Protein AF-A0A5N6N7G9-F1 (afdb_monomer_lite)

Secondary structure (DSSP, 8-state):
---HHHHHHHHHHHTS-TT-----TTTSS---S-SS-SSSSSS-SSPPPTTPPPSS------------HHHHHHHHHHHHHHHHTTPPP-S--SSS-SS--HHHHHHHTT-

Structure (mmCIF, N/CA/C/O backbone):
data_AF-A0A5N6N7G9-F1
#
_entry.id   AF-A0A5N6N7G9-F1
#
loop_
_atom_site.group_PDB
_atom_site.id
_atom_site.type_symbol
_atom_site.label_atom_id
_atom_site.label_alt_id
_atom_site.label_comp_id
_atom_site.label_asym_id
_atom_site.label_entity_id
_atom_site.label_seq_id
_atom_site.pdbx_PDB_ins_code
_atom_site.Cartn_x
_atom_site.Cartn_y
_atom_site.Cartn_z
_atom_site.occupancy
_atom_site.B_iso_or_equiv
_atom_site.auth_seq_id
_atom_site.auth_comp_id
_atom_site.auth_asym_id
_atom_site.auth_atom_id
_atom_site.pdbx_PDB_model_num
ATOM 1 N N . MET A 1 1 ? -22.682 8.273 -3.884 1.00 40.34 1 MET A N 1
ATOM 2 C CA . MET A 1 1 ? -22.524 7.765 -2.508 1.00 40.34 1 MET A CA 1
ATOM 3 C C . MET A 1 1 ? -21.202 7.039 -2.498 1.00 40.34 1 MET A C 1
ATOM 5 O O . MET A 1 1 ? -21.098 6.067 -3.223 1.00 40.34 1 MET A O 1
ATOM 9 N N . PHE A 1 2 ? -20.188 7.572 -1.819 1.00 42.72 2 PHE A N 1
ATOM 10 C CA . PHE A 1 2 ? -18.914 6.866 -1.681 1.00 42.72 2 PHE A CA 1
ATOM 11 C C . PHE A 1 2 ? -19.165 5.647 -0.798 1.00 42.72 2 PHE A C 1
ATOM 13 O O . PHE A 1 2 ? -19.714 5.773 0.300 1.00 42.72 2 PHE A O 1
ATOM 20 N N . SER A 1 3 ? -18.906 4.480 -1.359 1.00 51.06 3 SER A N 1
ATOM 21 C CA . SER A 1 3 ? -19.259 3.176 -0.817 1.00 51.06 3 SER A CA 1
ATOM 22 C C . SER A 1 3 ? -18.309 2.872 0.342 1.00 51.06 3 SER A C 1
ATOM 24 O O . SER A 1 3 ? -17.127 3.190 0.269 1.00 51.06 3 SER A O 1
ATOM 26 N N . ASN A 1 4 ? -18.785 2.243 1.424 1.00 54.94 4 ASN A N 1
ATOM 27 C CA . ASN A 1 4 ? -17.904 1.807 2.525 1.00 54.94 4 ASN A CA 1
ATOM 28 C C . ASN A 1 4 ? -16.755 0.901 2.046 1.00 54.94 4 ASN A C 1
ATOM 30 O O . ASN A 1 4 ? -15.702 0.863 2.674 1.00 54.94 4 ASN A O 1
ATOM 34 N N . GLU A 1 5 ? -16.966 0.204 0.930 1.00 59.91 5 GLU A N 1
ATOM 35 C CA . GLU A 1 5 ? -15.990 -0.661 0.272 1.00 59.91 5 GLU A CA 1
ATOM 36 C C . GLU A 1 5 ? -14.742 0.110 -0.180 1.00 59.91 5 GLU A C 1
ATOM 38 O O . GLU A 1 5 ? -13.633 -0.380 0.016 1.00 59.91 5 GLU A O 1
ATOM 43 N N . ASP A 1 6 ? -14.900 1.344 -0.669 1.00 61.94 6 ASP A N 1
ATOM 44 C CA . ASP A 1 6 ? -13.794 2.151 -1.200 1.00 61.94 6 ASP A CA 1
ATOM 45 C C . ASP A 1 6 ? -12.761 2.473 -0.098 1.00 61.94 6 ASP A C 1
ATOM 47 O O . ASP A 1 6 ? -11.557 2.329 -0.292 1.00 61.94 6 ASP A O 1
ATOM 51 N N . ASN A 1 7 ? -13.228 2.792 1.117 1.00 62.62 7 ASN A N 1
ATOM 52 C CA . ASN A 1 7 ? -12.352 3.125 2.249 1.00 62.62 7 ASN A CA 1
ATOM 53 C C . ASN A 1 7 ? -11.613 1.909 2.837 1.00 62.62 7 ASN A C 1
ATOM 55 O O . ASN A 1 7 ? -10.539 2.064 3.417 1.00 62.62 7 ASN A O 1
ATOM 59 N N . ILE A 1 8 ? -12.203 0.713 2.749 1.00 61.25 8 ILE A N 1
ATOM 60 C CA . ILE A 1 8 ? -11.599 -0.526 3.267 1.00 61.25 8 ILE A CA 1
ATOM 61 C C . ILE A 1 8 ? -10.520 -1.027 2.301 1.00 61.25 8 ILE A C 1
ATOM 63 O O . ILE A 1 8 ? -9.457 -1.470 2.735 1.00 61.25 8 ILE A O 1
ATOM 67 N N . VAL A 1 9 ? -10.768 -0.927 0.992 1.00 62.44 9 VAL A N 1
ATOM 68 C CA . VAL A 1 9 ? -9.795 -1.295 -0.048 1.00 62.44 9 VAL A CA 1
ATOM 69 C C . VAL A 1 9 ? -8.554 -0.397 0.020 1.00 62.44 9 VAL A C 1
ATOM 71 O O . VAL A 1 9 ? -7.433 -0.901 -0.091 1.00 62.44 9 VAL A O 1
ATOM 74 N N . ASP A 1 10 ? -8.740 0.896 0.297 1.00 64.62 10 ASP A N 1
ATOM 75 C CA . ASP A 1 10 ? -7.641 1.848 0.495 1.00 64.62 10 ASP A CA 1
ATOM 76 C C . ASP A 1 10 ? -6.763 1.505 1.716 1.00 64.62 10 ASP A C 1
ATOM 78 O O . ASP A 1 10 ? -5.536 1.613 1.647 1.00 64.62 10 ASP A O 1
ATOM 82 N N . ASP A 1 11 ? -7.357 1.045 2.826 1.00 66.19 11 ASP A N 1
ATOM 83 C CA . ASP A 1 11 ? -6.612 0.639 4.031 1.00 66.19 11 ASP A CA 1
ATOM 84 C C . ASP A 1 11 ? -5.764 -0.623 3.794 1.00 66.19 11 ASP A C 1
ATOM 86 O O . ASP A 1 11 ? -4.598 -0.692 4.191 1.00 66.19 11 ASP A O 1
ATOM 90 N N . ILE A 1 12 ? -6.308 -1.605 3.068 1.00 64.94 12 ILE A N 1
ATOM 91 C CA . ILE A 1 12 ? -5.592 -2.843 2.723 1.00 64.94 12 ILE A CA 1
ATOM 92 C C . ILE A 1 12 ? -4.394 -2.549 1.806 1.00 64.94 12 ILE A C 1
ATOM 94 O O . ILE A 1 12 ? -3.324 -3.139 1.982 1.00 64.94 12 ILE A O 1
ATOM 98 N N . GL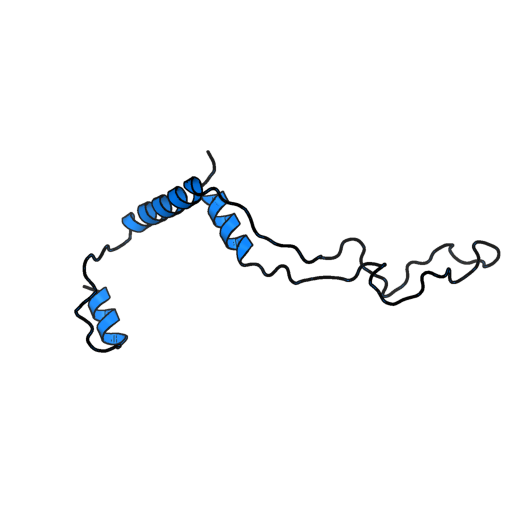Y A 1 13 ? -4.542 -1.613 0.861 1.00 64.44 13 GLY A N 1
ATOM 99 C CA . GLY A 1 13 ? -3.460 -1.177 -0.028 1.00 64.44 13 GLY A CA 1
ATOM 100 C C . GLY A 1 13 ? -2.296 -0.500 0.706 1.00 64.44 13 GLY A C 1
ATOM 101 O O . GLY A 1 13 ? -1.144 -0.642 0.294 1.00 64.44 13 GLY A O 1
ATOM 102 N N . LEU A 1 14 ? -2.570 0.161 1.835 1.00 65.25 14 LEU A N 1
ATOM 103 C CA . LEU A 1 14 ? -1.577 0.895 2.625 1.00 65.25 14 LEU A CA 1
ATOM 104 C C . LEU A 1 14 ? -0.508 -0.012 3.259 1.00 65.25 14 LEU A C 1
ATOM 106 O O . LEU A 1 14 ? 0.636 0.402 3.447 1.00 65.25 14 LEU A O 1
ATOM 110 N N . ASN A 1 15 ? -0.870 -1.255 3.584 1.00 68.38 15 ASN A N 1
ATOM 111 C CA . ASN A 1 15 ? 0.024 -2.213 4.240 1.00 68.38 15 ASN A CA 1
ATOM 112 C C . ASN A 1 15 ? 1.009 -2.884 3.263 1.00 68.38 15 ASN A C 1
ATOM 114 O O . ASN A 1 15 ? 1.908 -3.619 3.685 1.00 68.38 15 ASN A O 1
ATOM 118 N N . ALA A 1 16 ? 0.871 -2.640 1.956 1.00 76.50 16 ALA A N 1
ATOM 119 C CA . ALA A 1 16 ? 1.783 -3.169 0.954 1.00 76.50 16 ALA A CA 1
ATOM 120 C C . ALA A 1 16 ? 3.124 -2.415 0.968 1.00 76.50 16 ALA A C 1
ATOM 122 O O . ALA A 1 16 ? 3.202 -1.200 0.791 1.00 76.50 16 ALA A O 1
ATOM 123 N N . SER A 1 17 ? 4.229 -3.151 1.109 1.00 76.62 17 SER A N 1
ATOM 124 C CA . SER A 1 17 ? 5.564 -2.556 1.018 1.00 76.62 17 SER A CA 1
ATOM 125 C C . SER A 1 17 ? 5.963 -2.335 -0.453 1.00 76.62 17 SER A C 1
ATOM 127 O O . SER A 1 17 ? 6.338 -3.262 -1.170 1.00 76.62 17 SER A O 1
ATOM 129 N N . GLY A 1 18 ? 5.917 -1.085 -0.929 1.00 82.31 18 GLY A N 1
ATOM 130 C CA . GLY A 1 18 ? 6.331 -0.667 -2.283 1.00 82.31 18 GLY A CA 1
A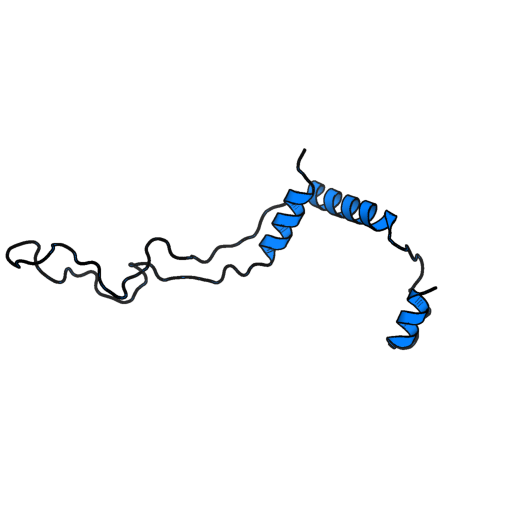TOM 131 C C . GLY A 1 18 ? 7.850 -0.699 -2.524 1.00 82.31 18 GLY A C 1
ATOM 132 O O . GLY A 1 18 ? 8.418 0.214 -3.121 1.00 82.31 18 GLY A O 1
ATOM 133 N N . THR A 1 19 ? 8.549 -1.715 -2.014 1.00 86.75 19 THR A N 1
ATOM 134 C CA . THR A 1 19 ? 10.024 -1.773 -1.959 1.00 86.75 19 THR A CA 1
ATOM 135 C C . THR A 1 19 ? 10.676 -2.372 -3.205 1.00 86.75 19 THR A C 1
ATOM 137 O O . THR A 1 19 ? 11.879 -2.168 -3.429 1.00 86.75 19 THR A O 1
ATOM 140 N N . ALA A 1 20 ? 9.893 -3.060 -4.039 1.00 86.88 20 ALA A N 1
ATOM 141 C CA . ALA A 1 20 ? 10.353 -3.649 -5.286 1.00 86.88 20 ALA A CA 1
ATOM 142 C C . ALA A 1 20 ? 10.855 -2.570 -6.259 1.00 86.88 20 ALA A C 1
ATOM 144 O O . ALA A 1 20 ? 10.208 -1.548 -6.489 1.00 86.88 20 ALA A O 1
ATOM 145 N N . SER A 1 21 ? 12.030 -2.799 -6.842 1.00 90.25 21 SER A N 1
ATOM 146 C CA . SER A 1 21 ? 12.592 -1.927 -7.869 1.00 90.25 21 SER A CA 1
ATOM 147 C C . SER A 1 21 ? 13.404 -2.738 -8.857 1.00 90.25 21 SER A C 1
ATOM 149 O O . SER A 1 21 ? 14.233 -3.555 -8.466 1.00 90.25 21 SER A O 1
ATOM 151 N N . THR A 1 22 ? 13.235 -2.436 -10.134 1.00 91.00 22 THR A N 1
ATOM 152 C CA . THR A 1 22 ? 14.071 -2.963 -11.215 1.00 91.00 22 THR A CA 1
ATOM 153 C C . THR A 1 22 ? 14.904 -1.844 -11.835 1.00 91.00 22 THR A C 1
ATOM 155 O O . THR A 1 22 ? 14.393 -0.728 -11.968 1.00 91.00 22 THR A O 1
ATOM 158 N N . PRO A 1 23 ? 16.157 -2.108 -12.236 1.00 89.31 23 PRO A N 1
ATOM 159 C CA . PRO A 1 23 ? 17.004 -1.092 -12.835 1.00 89.31 23 PRO A CA 1
ATOM 160 C C . PRO A 1 23 ? 16.590 -0.789 -14.282 1.00 89.31 23 PRO A C 1
ATOM 162 O O . PRO A 1 23 ? 16.400 -1.687 -15.110 1.00 89.31 23 PRO A O 1
ATOM 165 N N . THR A 1 24 ? 16.506 0.496 -14.608 1.00 90.00 24 THR A N 1
ATOM 166 C CA . THR A 1 24 ? 16.321 0.971 -15.988 1.00 90.00 24 THR A CA 1
ATOM 167 C C . THR A 1 24 ? 17.638 0.934 -16.770 1.00 90.00 24 THR A C 1
ATOM 169 O O . THR A 1 24 ? 18.724 0.795 -16.203 1.00 90.00 24 THR A O 1
ATOM 172 N N . ARG A 1 25 ? 17.589 1.118 -18.100 1.00 85.56 25 ARG A N 1
ATOM 173 C CA . ARG A 1 25 ? 18.795 1.168 -18.960 1.00 85.56 25 ARG A CA 1
ATOM 174 C C . ARG A 1 25 ? 19.848 2.179 -18.476 1.00 85.56 25 ARG A C 1
ATOM 176 O O . ARG A 1 25 ? 21.028 1.996 -18.762 1.00 85.56 25 ARG A O 1
ATOM 183 N N . ALA A 1 26 ? 19.424 3.251 -17.807 1.00 85.50 26 ALA A N 1
ATOM 184 C CA . ALA A 1 26 ? 20.316 4.280 -17.282 1.00 85.50 26 ALA A CA 1
ATOM 185 C C . ALA A 1 26 ? 20.988 3.887 -15.955 1.00 85.50 26 ALA A C 1
ATOM 187 O O . ALA A 1 26 ? 22.060 4.407 -15.663 1.00 85.50 26 ALA A O 1
ATOM 188 N N . GLU A 1 27 ? 20.364 2.994 -15.185 1.00 88.19 27 GLU A N 1
ATOM 189 C CA . GLU A 1 27 ? 20.819 2.544 -13.864 1.00 88.19 27 GLU A CA 1
ATOM 190 C C . GLU A 1 27 ? 21.707 1.293 -13.960 1.00 88.19 27 GLU A C 1
ATOM 192 O O . GLU A 1 27 ? 22.578 1.085 -13.117 1.00 88.19 27 GLU A O 1
ATOM 197 N N . VAL A 1 28 ? 21.531 0.472 -15.003 1.00 89.88 28 VAL A N 1
ATOM 198 C CA . VAL A 1 28 ? 22.393 -0.693 -15.250 1.00 89.88 28 VAL A CA 1
ATOM 199 C C . VAL A 1 28 ? 23.823 -0.249 -15.561 1.00 89.88 28 VAL A C 1
ATOM 201 O O . VAL A 1 28 ? 24.072 0.561 -16.458 1.00 89.88 28 VAL A O 1
ATOM 204 N N . ARG A 1 29 ? 24.789 -0.838 -14.847 1.00 82.00 29 ARG A N 1
ATOM 205 C CA . ARG A 1 29 ? 26.219 -0.586 -15.042 1.00 82.00 29 ARG A CA 1
ATOM 206 C C . ARG A 1 29 ? 26.649 -1.047 -16.440 1.00 82.00 29 ARG A C 1
ATOM 208 O O . ARG A 1 29 ? 26.690 -2.236 -16.737 1.00 82.00 29 ARG A O 1
ATOM 215 N N . GLY A 1 30 ? 26.992 -0.098 -17.310 1.00 81.62 30 GLY A N 1
ATOM 216 C CA . GLY A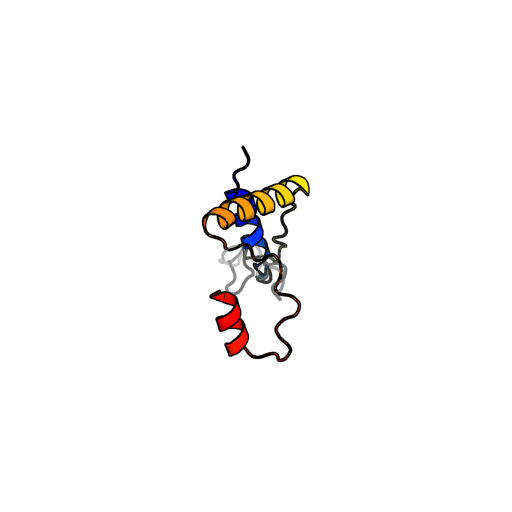 1 30 ? 27.438 -0.366 -18.676 1.00 81.62 30 GLY A CA 1
ATOM 217 C C . GLY A 1 30 ? 27.803 0.904 -19.448 1.00 81.62 30 GLY A C 1
ATOM 218 O O . GLY A 1 30 ? 27.582 2.021 -18.991 1.00 81.62 30 GLY A O 1
ATOM 219 N N . GLY A 1 31 ? 28.382 0.739 -20.641 1.00 79.00 31 GLY A N 1
ATOM 220 C CA . GLY A 1 31 ? 28.791 1.862 -21.489 1.00 79.00 31 GLY A CA 1
ATOM 221 C C . GLY A 1 31 ? 27.653 2.438 -22.341 1.00 79.00 31 GLY A C 1
ATOM 222 O O . GLY A 1 31 ? 26.891 1.695 -22.959 1.00 79.00 31 GLY A O 1
ATOM 223 N N . ARG A 1 32 ? 27.588 3.775 -22.443 1.00 79.75 32 ARG A N 1
ATOM 224 C CA . ARG A 1 32 ? 26.743 4.505 -23.418 1.00 79.75 32 ARG A CA 1
ATOM 225 C C . ARG A 1 32 ? 27.411 4.672 -24.789 1.00 79.75 32 ARG A C 1
ATOM 227 O O . ARG A 1 32 ? 26.771 5.126 -25.735 1.00 79.75 32 ARG A O 1
ATOM 234 N N . LYS A 1 33 ? 28.695 4.308 -24.902 1.00 85.75 33 LYS A N 1
ATOM 235 C CA . LYS A 1 33 ? 29.458 4.368 -26.151 1.00 85.75 33 LYS A CA 1
ATOM 236 C C . LYS A 1 33 ? 28.894 3.357 -27.140 1.00 85.75 33 LYS A C 1
ATOM 238 O O . LYS A 1 33 ? 28.706 2.186 -26.817 1.00 85.75 33 LYS A O 1
ATOM 243 N N . LYS A 1 34 ? 28.639 3.823 -28.358 1.00 85.50 34 LYS A N 1
ATOM 244 C CA . LYS A 1 34 ? 28.166 2.968 -29.438 1.00 85.50 34 LYS A CA 1
ATOM 245 C C . LYS A 1 34 ? 29.200 1.862 -29.726 1.00 85.50 34 LYS A C 1
ATOM 247 O O . LYS A 1 34 ? 30.353 2.211 -29.975 1.00 85.50 34 LYS A O 1
ATOM 252 N N . PRO A 1 35 ? 28.818 0.570 -29.726 1.00 84.81 35 PRO A N 1
ATOM 253 C CA . PRO A 1 35 ? 29.783 -0.522 -29.889 1.00 84.81 35 PRO A CA 1
ATOM 254 C C . PRO A 1 35 ? 30.481 -0.544 -31.254 1.00 84.81 35 PRO A C 1
ATOM 256 O O . PRO A 1 35 ? 31.644 -0.917 -31.344 1.00 84.81 35 PRO A O 1
ATOM 259 N N . PHE A 1 36 ? 29.782 -0.140 -32.318 1.00 87.62 36 PHE A N 1
ATOM 260 C CA . PHE A 1 36 ? 30.310 -0.118 -33.683 1.00 87.62 36 PHE A CA 1
ATOM 261 C C . PHE A 1 36 ? 29.731 1.056 -34.493 1.00 87.62 36 PHE A C 1
ATOM 263 O O . PHE A 1 36 ? 28.669 1.587 -34.146 1.00 87.62 36 PHE A O 1
ATOM 270 N N . PRO A 1 37 ? 30.410 1.503 -35.565 1.00 88.31 37 PRO A N 1
ATOM 271 C CA . PRO A 1 37 ? 29.949 2.617 -36.391 1.00 88.31 37 PRO A CA 1
ATOM 272 C C . PRO A 1 37 ? 28.583 2.355 -37.050 1.00 88.31 37 PRO A C 1
ATOM 274 O O . PRO A 1 37 ? 28.138 1.225 -37.209 1.00 88.31 37 PRO A O 1
ATOM 277 N N . GLN A 1 38 ? 27.882 3.427 -37.439 1.00 89.25 38 GLN A N 1
ATOM 278 C CA . GLN A 1 38 ? 26.508 3.349 -37.973 1.00 89.25 38 GLN A CA 1
ATOM 279 C C . GLN A 1 38 ? 26.390 2.603 -39.315 1.00 89.25 38 GLN A C 1
ATOM 281 O O . GLN A 1 38 ? 25.302 2.153 -39.673 1.00 89.25 38 GLN A O 1
ATOM 286 N N . LYS A 1 39 ? 27.476 2.522 -40.088 1.00 89.75 39 LYS A N 1
ATOM 287 C CA . LYS A 1 39 ? 27.512 1.961 -41.446 1.00 89.75 39 LYS A CA 1
ATOM 288 C C . LYS A 1 39 ? 28.795 1.149 -41.637 1.00 89.75 39 LYS A C 1
ATOM 290 O O . LYS A 1 39 ? 29.724 1.294 -40.850 1.00 89.75 39 LYS A O 1
ATOM 295 N N . LYS A 1 40 ? 28.843 0.362 -42.721 1.00 85.25 40 LYS A N 1
ATOM 296 C CA . LYS A 1 40 ? 30.007 -0.436 -43.159 1.00 85.25 40 LYS A CA 1
ATOM 297 C C . LYS A 1 40 ? 30.385 -1.611 -42.238 1.00 85.25 40 LYS A C 1
ATOM 299 O O . LYS A 1 40 ? 31.522 -2.052 -42.258 1.00 85.25 40 LYS A O 1
ATOM 304 N N . VAL A 1 41 ? 29.438 -2.117 -41.438 1.00 83.25 41 VAL A N 1
ATOM 305 C CA . VAL A 1 41 ? 29.693 -3.202 -40.461 1.00 83.25 41 VAL A CA 1
ATOM 306 C C . VAL A 1 41 ? 28.833 -4.452 -40.686 1.00 83.25 41 VAL A C 1
ATOM 308 O O . VAL A 1 41 ? 28.979 -5.415 -39.948 1.00 83.25 41 VAL A O 1
ATOM 311 N N . GLY A 1 42 ? 27.896 -4.435 -41.647 1.00 87.94 42 GLY A N 1
ATOM 312 C CA . GLY A 1 42 ? 26.990 -5.564 -41.933 1.00 87.94 42 GLY A CA 1
ATOM 313 C C . GLY A 1 42 ? 26.055 -5.978 -40.782 1.00 87.94 42 GLY A C 1
ATOM 314 O O . GLY A 1 42 ? 25.348 -6.969 -40.898 1.00 87.94 42 GLY A O 1
ATOM 315 N N . ARG A 1 43 ? 26.049 -5.235 -39.665 1.00 84.50 43 ARG A N 1
ATOM 316 C CA . ARG A 1 43 ? 25.289 -5.521 -38.437 1.00 84.50 43 ARG A CA 1
ATOM 317 C C . ARG A 1 43 ? 24.080 -4.594 -38.287 1.00 84.50 43 ARG A C 1
ATOM 319 O O . ARG A 1 43 ? 24.056 -3.489 -38.833 1.00 84.50 43 ARG A O 1
ATOM 326 N N . ALA A 1 44 ? 23.108 -5.016 -37.477 1.00 86.69 44 ALA A N 1
ATOM 327 C CA . ALA A 1 44 ? 21.981 -4.179 -37.065 1.00 86.69 44 ALA A CA 1
ATOM 328 C C 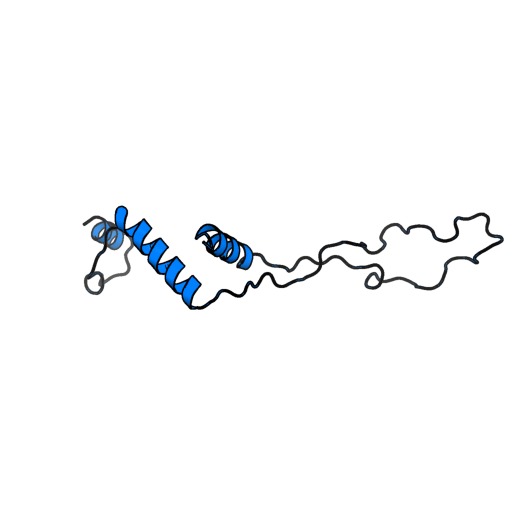. ALA A 1 44 ? 22.461 -2.911 -36.328 1.00 86.69 44 ALA A C 1
ATOM 330 O O . ALA A 1 44 ? 23.370 -2.973 -35.505 1.00 86.69 44 ALA A O 1
ATOM 331 N N . ARG A 1 45 ? 21.855 -1.750 -36.614 1.00 83.06 45 ARG A N 1
ATOM 332 C CA . ARG A 1 45 ? 22.322 -0.423 -36.148 1.00 83.06 45 ARG A CA 1
ATOM 333 C C . ARG A 1 45 ? 22.226 -0.221 -34.616 1.00 83.06 45 ARG A C 1
ATOM 335 O O . ARG A 1 45 ? 23.002 0.581 -34.089 1.00 83.06 45 ARG A O 1
ATOM 342 N N . PRO A 1 46 ? 21.310 -0.912 -33.908 1.00 75.88 46 PRO A N 1
ATOM 343 C CA . PRO A 1 46 ? 21.307 -0.998 -32.444 1.00 75.88 46 PRO A CA 1
ATOM 344 C C . PRO A 1 46 ? 20.760 -2.357 -31.930 1.00 75.88 4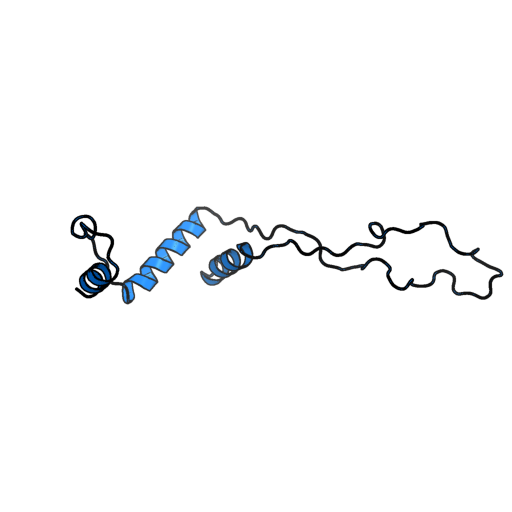6 PRO A C 1
ATOM 346 O O . PRO A 1 46 ? 19.545 -2.542 -31.869 1.00 75.88 46 PRO A O 1
ATOM 349 N N . PRO A 1 47 ? 21.607 -3.322 -31.543 1.00 73.00 47 PRO A N 1
ATOM 350 C CA . PRO A 1 47 ? 21.111 -4.576 -30.986 1.00 73.00 47 PRO A CA 1
ATOM 351 C C . PRO A 1 47 ? 20.526 -4.355 -29.584 1.00 73.00 47 PRO A C 1
ATOM 353 O O . PRO A 1 47 ? 21.121 -3.647 -28.763 1.00 73.00 47 PRO A O 1
ATOM 356 N N . LEU A 1 48 ? 19.383 -4.990 -29.299 1.00 78.56 48 LEU A N 1
ATOM 357 C CA . LEU A 1 48 ? 18.945 -5.188 -27.919 1.00 78.56 48 LEU A CA 1
ATOM 358 C C . LEU A 1 48 ? 20.005 -6.040 -27.224 1.00 78.56 48 LEU A C 1
ATOM 360 O O . LEU A 1 48 ? 20.440 -7.065 -27.750 1.00 78.56 48 LEU A O 1
ATOM 364 N N . ARG A 1 49 ? 20.482 -5.567 -26.076 1.00 76.94 49 ARG A N 1
ATOM 365 C CA . ARG A 1 49 ? 21.505 -6.275 -25.313 1.00 76.94 49 ARG A CA 1
ATOM 366 C C . ARG A 1 49 ? 20.821 -7.246 -24.349 1.00 76.94 49 ARG A C 1
ATOM 368 O O . ARG A 1 49 ? 19.897 -6.802 -23.662 1.00 76.94 49 ARG A O 1
ATOM 375 N N . PRO A 1 50 ? 21.277 -8.508 -24.255 1.00 77.69 50 PRO A N 1
ATOM 376 C CA . PRO A 1 50 ? 20.922 -9.348 -23.117 1.00 77.69 50 PRO A CA 1
ATOM 377 C C . PRO A 1 50 ? 21.408 -8.663 -21.829 1.00 77.69 50 PRO A C 1
ATOM 379 O O . PRO A 1 50 ? 22.406 -7.937 -21.860 1.00 77.69 50 PRO A O 1
ATOM 382 N N . GLU A 1 51 ? 20.660 -8.828 -20.736 1.00 78.50 51 GLU A N 1
ATOM 383 C CA . GLU A 1 51 ? 20.964 -8.244 -19.411 1.00 78.50 51 GLU A CA 1
ATOM 384 C C . GLU A 1 51 ? 20.937 -6.699 -19.356 1.00 78.50 51 GLU A C 1
ATOM 386 O O . GLU A 1 51 ? 21.484 -6.070 -18.450 1.00 78.50 51 GLU A O 1
ATOM 391 N N . GLY A 1 52 ? 20.292 -6.056 -20.336 1.00 83.56 52 GLY A N 1
ATOM 392 C CA . GLY A 1 52 ? 19.995 -4.625 -20.291 1.00 83.56 52 GLY A CA 1
ATOM 393 C C . GLY A 1 52 ? 18.921 -4.272 -19.252 1.00 83.56 52 GLY A C 1
ATOM 394 O O . GLY A 1 52 ? 18.231 -5.134 -18.721 1.00 83.56 52 GLY A O 1
ATOM 395 N N . GLY A 1 53 ? 18.756 -2.977 -18.976 1.00 87.94 53 GLY A N 1
ATOM 396 C CA . GLY A 1 53 ? 17.710 -2.514 -18.059 1.00 87.94 53 GLY A CA 1
ATOM 397 C C . GLY A 1 53 ? 16.294 -2.698 -18.612 1.00 87.94 53 GLY A C 1
ATOM 398 O O . GLY A 1 53 ? 16.085 -2.698 -19.828 1.00 87.94 53 GLY A O 1
ATOM 399 N N . ILE A 1 54 ? 15.323 -2.808 -17.706 1.00 89.69 54 ILE A N 1
ATOM 400 C CA . ILE A 1 54 ? 13.907 -3.058 -18.013 1.00 89.69 54 ILE A CA 1
ATOM 401 C C . ILE A 1 54 ? 13.201 -1.717 -18.282 1.00 89.69 54 ILE A C 1
ATOM 403 O O . ILE A 1 54 ? 13.435 -0.742 -17.569 1.00 89.69 54 ILE A O 1
ATOM 407 N N . VAL A 1 55 ? 12.367 -1.641 -19.329 1.00 86.88 55 VAL A N 1
ATOM 408 C CA . VAL A 1 55 ? 11.722 -0.380 -19.766 1.00 86.88 55 VAL A CA 1
ATOM 409 C C . VAL A 1 55 ? 10.530 0.005 -18.882 1.00 86.88 55 VAL A C 1
ATOM 411 O O . VAL A 1 55 ? 10.401 1.169 -18.522 1.00 86.88 55 VAL A O 1
ATOM 414 N N . PHE A 1 56 ? 9.702 -0.967 -18.492 1.00 88.44 56 PHE A N 1
ATOM 415 C CA . PHE A 1 56 ? 8.509 -0.769 -17.652 1.00 88.44 56 PHE A CA 1
ATOM 416 C C . PHE A 1 56 ? 8.535 -1.691 -16.436 1.00 88.44 56 PHE A C 1
ATOM 418 O O . PHE A 1 56 ? 7.587 -2.417 -16.153 1.00 88.44 56 PHE A O 1
ATOM 425 N N . GLY A 1 57 ? 9.681 -1.741 -15.769 1.00 88.19 57 GLY A N 1
ATOM 426 C CA . GLY A 1 57 ? 9.807 -2.534 -14.560 1.00 88.19 57 GLY A CA 1
ATOM 427 C C . GLY A 1 57 ? 9.301 -1.773 -13.332 1.00 88.19 57 GLY A C 1
ATOM 428 O O . GLY A 1 57 ? 9.087 -0.559 -13.382 1.00 88.19 57 GLY A O 1
ATOM 429 N N . LEU A 1 58 ? 9.091 -2.492 -12.229 1.00 89.06 58 LEU A N 1
ATOM 430 C CA . LEU A 1 58 ? 8.565 -1.898 -11.006 1.00 89.06 58 LEU A CA 1
ATOM 431 C C . LEU A 1 58 ? 9.523 -0.823 -10.484 1.00 89.06 58 LEU A C 1
ATOM 433 O O . LEU A 1 58 ? 10.746 -1.005 -10.467 1.00 89.06 58 LEU A O 1
ATOM 437 N N . LYS A 1 59 ? 8.953 0.286 -10.016 1.00 88.75 59 LYS A N 1
ATOM 438 C CA . LYS A 1 59 ? 9.679 1.321 -9.287 1.00 88.75 59 LYS A CA 1
ATOM 439 C C . LYS A 1 59 ? 9.085 1.461 -7.896 1.00 88.75 59 LYS A C 1
ATOM 441 O O . LYS A 1 59 ? 7.878 1.295 -7.712 1.00 88.75 59 LYS A O 1
ATOM 446 N N . ARG A 1 60 ? 9.952 1.798 -6.939 1.00 88.62 60 ARG A N 1
ATOM 447 C CA . ARG A 1 60 ? 9.513 2.131 -5.587 1.00 88.62 60 ARG A CA 1
ATOM 448 C C . ARG A 1 60 ? 8.534 3.288 -5.654 1.00 88.62 60 ARG A C 1
ATOM 450 O O . ARG A 1 60 ? 8.854 4.319 -6.244 1.00 88.62 60 ARG A O 1
ATOM 457 N N . HIS A 1 61 ? 7.380 3.103 -5.042 1.00 84.50 61 HIS A N 1
ATOM 458 C CA . HIS A 1 61 ? 6.398 4.153 -4.866 1.00 84.50 61 HIS A CA 1
ATOM 459 C C . HIS A 1 61 ? 5.714 3.981 -3.518 1.00 84.50 61 HIS A C 1
ATOM 461 O O . HIS A 1 61 ? 5.783 2.917 -2.899 1.00 84.50 61 HIS A O 1
ATOM 467 N N . ASP A 1 62 ? 5.112 5.071 -3.069 1.00 84.56 62 ASP A N 1
ATOM 468 C CA . ASP A 1 62 ? 4.314 5.097 -1.860 1.00 84.56 62 ASP A CA 1
ATOM 469 C C . ASP A 1 62 ? 2.859 4.775 -2.216 1.00 84.56 62 ASP A C 1
ATOM 471 O O . ASP A 1 62 ? 2.312 5.352 -3.157 1.00 84.56 62 ASP A O 1
ATOM 475 N N . TRP A 1 63 ? 2.264 3.840 -1.478 1.00 83.12 63 TRP A N 1
ATOM 476 C CA . TRP A 1 63 ? 0.859 3.449 -1.612 1.00 83.12 63 TRP A CA 1
ATOM 477 C C . TRP A 1 63 ? -0.060 4.305 -0.727 1.00 83.12 63 TRP A C 1
ATOM 479 O O . TRP A 1 63 ? -1.249 4.016 -0.614 1.00 83.12 63 TRP A O 1
ATOM 489 N N . SER A 1 64 ? 0.471 5.352 -0.081 1.00 81.06 64 SER A N 1
ATOM 490 C CA . SER A 1 64 ? -0.308 6.202 0.813 1.00 81.06 64 SER A CA 1
ATOM 491 C C . SER A 1 64 ? -1.449 6.940 0.095 1.00 81.06 64 SER A C 1
ATOM 493 O O . SER A 1 64 ? -1.243 7.809 -0.753 1.00 81.06 64 SER A O 1
ATOM 495 N N . ALA A 1 65 ? -2.688 6.604 0.468 1.00 82.44 65 ALA A N 1
ATOM 496 C CA . ALA A 1 65 ? -3.897 7.286 0.018 1.00 82.44 65 ALA A CA 1
ATOM 497 C C . ALA A 1 65 ? -4.391 8.266 1.093 1.00 82.44 65 ALA A C 1
ATOM 499 O O . ALA A 1 65 ? -4.443 7.959 2.288 1.00 82.44 65 ALA A O 1
ATOM 500 N N . LYS A 1 66 ? -4.754 9.487 0.686 1.00 83.62 66 LYS A N 1
ATOM 501 C CA . LYS A 1 66 ? -5.269 10.503 1.611 1.00 83.62 66 LYS A CA 1
ATOM 502 C C . LYS A 1 66 ? -6.780 10.350 1.782 1.00 83.62 66 LYS A C 1
ATOM 504 O O . LYS A 1 66 ? -7.529 10.658 0.864 1.00 83.62 66 LYS A O 1
ATOM 509 N N . ILE A 1 67 ? -7.209 10.025 3.000 1.00 84.06 67 ILE A N 1
ATOM 510 C CA . ILE A 1 67 ? -8.627 9.954 3.386 1.00 84.06 67 ILE A CA 1
ATOM 511 C C . ILE A 1 67 ? -9.030 11.213 4.169 1.00 84.06 67 ILE A C 1
ATOM 513 O O . ILE A 1 67 ? -8.269 11.716 5.010 1.00 84.06 67 ILE A O 1
ATOM 517 N N . ASN A 1 68 ? -10.239 11.737 3.939 1.00 88.44 68 ASN A N 1
ATOM 518 C CA . ASN A 1 68 ? -10.741 12.863 4.725 1.00 88.44 68 ASN A CA 1
A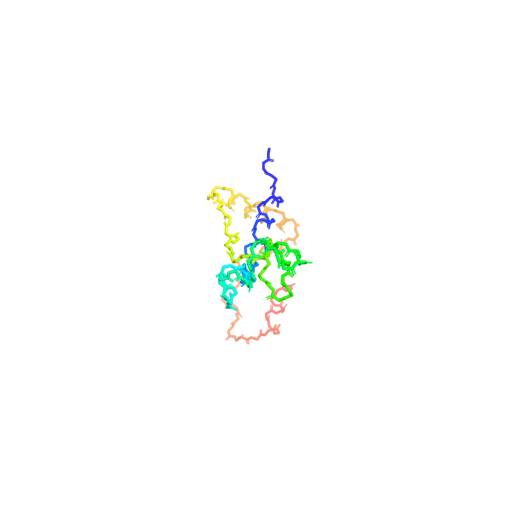TOM 519 C C . ASN A 1 68 ? -11.091 12.436 6.157 1.00 88.44 68 ASN A C 1
ATOM 521 O O . ASN A 1 68 ? -11.655 11.374 6.415 1.00 88.44 68 ASN A O 1
ATOM 525 N N . LYS A 1 69 ? -10.864 13.331 7.127 1.00 88.25 69 LYS A N 1
ATOM 526 C CA . LYS A 1 69 ? -11.145 13.051 8.550 1.00 88.25 69 LYS A CA 1
ATOM 527 C C . LYS A 1 69 ? -12.608 12.663 8.820 1.00 88.25 69 LYS A C 1
ATOM 529 O O . LYS A 1 69 ? -12.866 11.895 9.742 1.00 88.25 69 LYS A O 1
ATOM 534 N N . LYS A 1 70 ? -13.559 13.214 8.055 1.00 88.62 70 LYS A N 1
ATOM 535 C CA . LYS A 1 70 ? -14.997 12.933 8.206 1.00 88.62 70 LYS A CA 1
ATOM 536 C C . LYS A 1 70 ? -15.361 11.536 7.702 1.00 88.62 70 LYS A C 1
ATOM 538 O O . LYS A 1 70 ? -16.056 10.815 8.406 1.00 88.62 70 LYS A O 1
ATOM 543 N N . GLU A 1 71 ? -14.836 11.150 6.542 1.00 86.44 71 GLU A N 1
ATOM 544 C CA . GLU A 1 71 ? -15.025 9.818 5.954 1.00 86.44 71 GLU A CA 1
ATOM 545 C C . GLU A 1 71 ? -14.449 8.735 6.867 1.00 86.44 71 GLU A C 1
ATOM 547 O O . GLU A 1 71 ? -15.147 7.782 7.196 1.00 86.44 71 GLU A O 1
ATOM 552 N N . LYS A 1 72 ? -13.239 8.948 7.406 1.00 84.50 72 LYS A N 1
ATOM 553 C CA . LYS A 1 72 ? -12.627 8.009 8.358 1.00 84.50 72 LYS A CA 1
ATOM 554 C C . LYS A 1 72 ? -13.489 7.784 9.606 1.00 84.50 72 LYS A C 1
ATOM 556 O O . LYS A 1 72 ? -13.644 6.655 10.059 1.00 84.50 72 LYS A O 1
ATOM 561 N N . ARG A 1 73 ? -14.065 8.853 10.170 1.00 88.69 73 ARG A N 1
ATOM 562 C CA . ARG A 1 73 ? -14.971 8.753 11.331 1.00 88.69 73 ARG A CA 1
ATOM 563 C C . ARG A 1 73 ? -16.256 8.005 10.984 1.00 88.69 73 ARG A C 1
ATOM 565 O O . ARG A 1 73 ? -16.694 7.173 11.770 1.00 88.69 73 ARG A O 1
ATOM 572 N N . LEU A 1 74 ? -16.837 8.291 9.821 1.00 88.81 74 LEU A N 1
ATOM 573 C CA . LEU A 1 74 ? -18.050 7.628 9.347 1.00 88.81 74 LEU A CA 1
ATOM 574 C C . LEU A 1 74 ? -17.827 6.125 9.135 1.00 88.81 74 LEU A C 1
ATOM 576 O O . LEU A 1 74 ? -18.658 5.326 9.561 1.00 88.81 74 LEU A O 1
ATOM 580 N N . ALA A 1 75 ? -16.694 5.740 8.543 1.00 86.00 75 ALA A N 1
ATOM 581 C CA . ALA A 1 75 ? -16.337 4.342 8.323 1.00 86.00 75 ALA A CA 1
ATOM 582 C C . ALA A 1 75 ? -16.237 3.563 9.646 1.00 86.00 75 ALA A C 1
ATOM 584 O O . ALA A 1 75 ? -16.832 2.496 9.773 1.00 86.00 75 ALA A O 1
ATOM 585 N N . ILE A 1 76 ? -15.578 4.134 10.663 1.00 85.56 76 ILE A N 1
ATOM 586 C CA . ILE A 1 76 ? -15.470 3.520 12.000 1.00 85.56 76 ILE A CA 1
ATOM 587 C C . ILE A 1 76 ? -16.850 3.365 12.648 1.00 85.56 76 ILE A C 1
ATOM 589 O O . ILE A 1 76 ? -17.175 2.291 13.145 1.00 85.56 76 ILE A O 1
ATOM 593 N N . LEU A 1 77 ? -17.676 4.416 12.630 1.00 87.81 77 LEU A N 1
ATOM 594 C CA . LEU A 1 77 ? -19.023 4.362 13.209 1.00 87.81 77 LEU A CA 1
ATOM 595 C C . LEU A 1 77 ? -19.894 3.312 12.522 1.00 87.81 77 LEU A C 1
ATOM 597 O O . LEU A 1 77 ? -20.621 2.583 13.189 1.00 87.81 77 LEU A O 1
ATOM 601 N N . THR A 1 78 ? -19.799 3.209 11.198 1.00 85.62 78 THR A N 1
ATOM 602 C CA . THR A 1 78 ? -20.580 2.232 10.437 1.00 85.62 78 THR A CA 1
ATOM 603 C C . THR A 1 78 ? -20.092 0.806 10.691 1.00 85.62 78 THR A C 1
ATOM 605 O O . THR A 1 78 ? -20.912 -0.098 10.836 1.00 85.62 78 THR A O 1
ATOM 608 N N . ALA A 1 79 ? -18.777 0.604 10.816 1.00 84.44 79 ALA A N 1
ATOM 609 C CA . ALA A 1 79 ? -18.197 -0.684 11.190 1.00 84.44 79 ALA A CA 1
ATOM 610 C C . ALA A 1 79 ? -18.640 -1.123 12.596 1.00 84.44 79 ALA A C 1
ATOM 612 O O . ALA A 1 79 ? -19.045 -2.268 12.781 1.00 84.44 79 ALA A O 1
ATOM 613 N N . LEU A 1 80 ? -18.635 -0.202 13.566 1.00 84.06 80 LEU A N 1
ATOM 614 C CA . LEU A 1 80 ? -19.129 -0.460 14.921 1.00 84.06 80 LEU A CA 1
ATOM 615 C C . LEU A 1 80 ? -20.631 -0.748 14.939 1.00 84.06 80 LEU A C 1
ATOM 617 O O . LEU A 1 80 ? -21.052 -1.687 15.602 1.00 84.06 80 LEU A O 1
ATOM 621 N N . ALA A 1 81 ? -21.436 0.005 14.188 1.00 85.50 81 ALA A N 1
ATOM 622 C CA . ALA A 1 81 ? -22.877 -0.225 14.097 1.00 85.50 81 ALA A CA 1
ATOM 623 C C . ALA A 1 81 ? -23.208 -1.593 13.474 1.00 85.50 81 ALA A C 1
ATOM 625 O O . ALA A 1 81 ? -24.103 -2.284 13.952 1.00 85.50 81 ALA A O 1
ATOM 626 N N . GLY A 1 82 ? -22.463 -2.013 12.445 1.00 83.94 82 GLY A N 1
ATOM 627 C CA . GLY A 1 82 ? -22.596 -3.350 11.860 1.00 83.94 82 GLY A CA 1
ATOM 628 C C . GLY A 1 82 ? -22.160 -4.461 12.820 1.00 83.94 82 GLY A C 1
ATOM 629 O O . GLY A 1 82 ? -22.827 -5.489 12.920 1.00 83.94 82 GLY A O 1
ATOM 630 N N . ALA A 1 83 ? -21.075 -4.244 13.569 1.00 80.06 83 ALA A N 1
ATOM 631 C CA . ALA A 1 83 ? -20.601 -5.184 14.580 1.00 80.06 83 ALA A CA 1
ATOM 632 C C . ALA A 1 83 ? -21.541 -5.275 15.791 1.00 80.06 83 ALA A C 1
ATOM 634 O O . ALA A 1 83 ? -21.689 -6.356 16.346 1.00 80.06 83 ALA A O 1
ATOM 635 N N . ALA A 1 84 ? -22.217 -4.187 16.168 1.00 80.94 84 ALA A N 1
ATOM 636 C CA . ALA A 1 84 ? -23.130 -4.137 17.311 1.00 80.94 84 ALA A CA 1
ATOM 637 C C . ALA A 1 84 ? -24.335 -5.082 17.174 1.00 80.94 84 ALA A C 1
ATOM 639 O O . ALA A 1 84 ? -24.889 -5.505 18.181 1.00 80.94 84 ALA A O 1
ATOM 640 N N . VAL A 1 85 ? -24.713 -5.469 15.951 1.00 76.19 85 VAL A N 1
ATOM 641 C CA . VAL A 1 85 ? -25.785 -6.455 15.721 1.00 76.19 85 VAL A CA 1
ATOM 642 C C . VAL A 1 85 ? -25.403 -7.847 16.245 1.00 76.19 85 VAL A C 1
ATOM 644 O O . VAL A 1 85 ? -26.273 -8.592 16.681 1.00 76.19 85 VAL A O 1
ATOM 647 N N . ASN A 1 86 ? -24.108 -8.186 16.240 1.00 73.06 86 ASN A N 1
ATOM 648 C CA . ASN A 1 86 ? -23.582 -9.483 16.689 1.00 73.06 86 ASN A CA 1
ATOM 649 C C . ASN A 1 86 ? -22.620 -9.363 17.890 1.00 73.06 86 ASN A C 1
ATOM 651 O O . ASN A 1 86 ? -22.045 -10.359 18.324 1.00 73.06 86 ASN A O 1
ATOM 655 N N . GLY A 1 87 ? -22.377 -8.145 18.372 1.00 66.75 87 GLY A N 1
ATOM 656 C CA . GLY A 1 87 ? -21.330 -7.818 19.331 1.00 66.75 87 GLY A CA 1
ATOM 657 C C . GLY A 1 87 ? -21.877 -7.711 20.746 1.00 66.75 87 GLY A C 1
ATOM 658 O O . GLY A 1 87 ? -22.917 -7.102 20.975 1.00 66.75 87 GLY A O 1
ATOM 659 N N . ILE A 1 88 ? -21.147 -8.278 21.702 1.00 67.19 88 ILE A N 1
ATOM 660 C CA . ILE A 1 88 ? -21.431 -8.136 23.129 1.00 67.19 88 ILE A CA 1
ATOM 661 C C . ILE A 1 88 ? -20.680 -6.893 23.611 1.00 67.19 88 ILE A C 1
ATOM 663 O O . ILE A 1 88 ? -19.454 -6.829 23.522 1.00 67.19 88 ILE A O 1
ATOM 667 N N . MET A 1 89 ? -21.418 -5.884 24.070 1.00 65.75 89 MET A N 1
ATOM 668 C CA . MET A 1 89 ? -20.848 -4.681 24.672 1.00 65.75 89 MET A CA 1
ATOM 669 C C . MET A 1 89 ? -20.693 -4.929 26.171 1.00 65.75 89 MET A C 1
ATOM 671 O O . MET A 1 89 ? -21.686 -5.163 26.853 1.00 65.75 89 MET A O 1
ATOM 675 N N . VAL A 1 90 ? -19.459 -4.907 26.673 1.00 68.44 90 VAL A N 1
ATOM 676 C CA . VAL A 1 90 ? -19.180 -5.070 28.105 1.00 68.44 90 VAL A CA 1
ATOM 677 C C . VAL A 1 90 ? -18.631 -3.751 28.634 1.00 68.44 90 VAL A C 1
ATOM 679 O O . VAL A 1 90 ? -17.572 -3.305 28.197 1.00 68.44 90 VAL A O 1
ATOM 682 N N . GLU A 1 91 ? -19.387 -3.093 29.515 1.00 64.94 91 GLU A N 1
ATOM 683 C CA . GLU A 1 91 ? -19.085 -1.733 29.991 1.00 64.94 91 GLU A CA 1
ATOM 684 C C . GLU A 1 91 ? -18.029 -1.692 31.112 1.00 64.94 91 GLU A C 1
ATOM 686 O O . GLU A 1 91 ? -17.390 -0.662 31.306 1.00 64.94 91 GLU A O 1
ATOM 691 N N . GLU A 1 92 ? -17.760 -2.815 31.784 1.00 63.34 92 GLU A N 1
ATOM 692 C CA . GLU A 1 92 ? -16.821 -2.896 32.909 1.00 63.34 92 GLU A CA 1
ATOM 693 C C . GLU A 1 92 ? -16.010 -4.200 32.855 1.00 63.34 92 GLU A C 1
ATOM 695 O O . GLU A 1 92 ? -16.502 -5.271 33.190 1.00 63.34 92 GLU A O 1
ATOM 700 N N . PHE A 1 93 ? -14.748 -4.117 32.421 1.00 61.66 93 PHE A N 1
ATOM 701 C CA . PHE A 1 93 ? -13.787 -5.240 32.439 1.00 61.66 93 PHE A CA 1
ATOM 702 C C . PHE A 1 93 ? -12.507 -4.917 33.237 1.00 61.66 93 PHE A C 1
ATOM 704 O O . PHE A 1 93 ? -11.546 -5.685 33.213 1.00 61.66 93 PHE A O 1
ATOM 711 N N . GLY A 1 94 ? -12.458 -3.745 33.883 1.00 60.19 94 GLY A N 1
ATOM 712 C CA . GLY A 1 94 ? -11.212 -3.114 34.332 1.00 60.19 94 GLY A CA 1
ATOM 713 C C . GLY A 1 94 ? -10.578 -3.699 35.594 1.00 60.19 94 GLY A C 1
ATOM 714 O O . GLY A 1 94 ? -9.354 -3.692 35.693 1.00 60.19 94 GLY A O 1
ATOM 715 N N . ASP A 1 95 ? -11.372 -4.239 36.523 1.00 59.06 95 ASP A N 1
ATOM 716 C CA . ASP A 1 95 ? -10.907 -4.404 37.911 1.00 59.06 95 ASP A CA 1
ATOM 717 C C . ASP A 1 95 ? -10.894 -5.852 38.443 1.00 59.06 95 ASP A C 1
ATOM 719 O O . ASP A 1 95 ? -10.439 -6.089 39.561 1.00 59.06 95 ASP A O 1
ATOM 723 N N . GLU A 1 96 ? -11.322 -6.854 37.663 1.00 59.94 96 GLU A N 1
ATOM 724 C CA . GLU A 1 96 ? -11.490 -8.231 38.177 1.00 59.94 96 GLU A CA 1
ATOM 725 C C . GLU A 1 96 ? -10.308 -9.191 37.912 1.00 59.94 96 GLU A C 1
ATOM 727 O O . GLU A 1 96 ? -10.300 -10.318 38.408 1.00 59.94 96 GLU A O 1
ATOM 732 N N . VAL A 1 97 ? -9.260 -8.776 37.187 1.00 59.12 97 VAL A N 1
ATOM 733 C CA . VAL A 1 97 ? -8.171 -9.683 36.758 1.00 59.12 97 VAL A CA 1
ATOM 734 C C . VAL A 1 97 ? -6.836 -9.322 37.425 1.00 59.12 97 VAL A C 1
ATOM 736 O O . VAL A 1 97 ? -5.932 -8.753 36.821 1.00 59.12 97 VAL A O 1
ATOM 739 N N . GLY A 1 98 ? -6.680 -9.691 38.700 1.00 65.44 98 GLY A N 1
ATOM 740 C CA . GLY A 1 98 ? -5.456 -9.453 39.487 1.00 65.44 98 GLY A CA 1
ATOM 741 C C . GLY A 1 98 ? -4.217 -10.272 39.071 1.00 65.44 98 GLY A C 1
ATOM 742 O O . GLY A 1 98 ? -3.130 -10.059 39.610 1.00 65.44 98 GLY A O 1
ATOM 743 N N . LYS A 1 99 ? -4.343 -11.215 38.125 1.00 74.00 99 LYS A N 1
ATOM 744 C CA . LYS A 1 99 ? -3.230 -11.988 37.540 1.00 74.00 99 LYS A CA 1
ATOM 745 C C . LYS A 1 99 ? -3.390 -12.097 36.021 1.00 74.00 99 LYS A C 1
ATOM 747 O O . LYS A 1 99 ? -4.467 -12.478 35.576 1.00 74.00 99 LYS A O 1
ATOM 752 N N . PRO A 1 100 ? -2.333 -11.876 35.216 1.00 74.25 100 PRO A N 1
ATOM 753 C CA . PRO A 1 100 ? -2.394 -12.071 33.769 1.00 74.25 100 PRO A CA 1
ATOM 754 C C . PRO A 1 100 ? -2.426 -13.570 33.434 1.00 74.25 100 PRO A C 1
ATOM 756 O O . PRO A 1 100 ? -1.395 -14.191 33.171 1.00 74.25 100 PRO A O 1
ATOM 759 N N . SER A 1 101 ? -3.616 -14.166 33.479 1.00 79.12 101 SER A N 1
ATOM 760 C CA . SER A 1 101 ? -3.871 -15.558 33.117 1.00 79.12 101 SER A CA 1
ATOM 761 C C . SER A 1 101 ? -4.915 -15.611 31.997 1.00 79.12 101 SER A C 1
ATOM 763 O O . SER A 1 101 ? -5.998 -15.035 32.084 1.00 79.12 101 SER A O 1
ATOM 765 N N . THR A 1 102 ? -4.579 -16.297 30.901 1.00 78.50 102 THR A N 1
ATOM 766 C CA . THR A 1 102 ? -5.464 -16.440 29.733 1.00 78.50 102 THR A CA 1
ATOM 767 C C . THR A 1 102 ? -6.677 -17.324 30.014 1.00 78.50 102 THR A C 1
ATOM 769 O O . THR A 1 102 ? -7.667 -17.223 29.298 1.00 78.50 102 THR A O 1
ATOM 772 N N . LYS A 1 103 ? -6.626 -18.178 31.045 1.00 78.81 103 LYS A N 1
ATOM 773 C CA . LYS A 1 103 ? -7.749 -19.046 31.433 1.00 78.81 103 LYS A CA 1
ATOM 774 C C . LYS A 1 103 ? -8.863 -18.248 32.102 1.00 78.81 103 LYS A C 1
ATOM 776 O O . LYS A 1 103 ? -9.999 -18.328 31.646 1.00 78.81 103 LYS A O 1
ATOM 781 N N . ASP A 1 104 ? -8.506 -17.433 33.091 1.00 75.75 104 ASP A N 1
ATOM 782 C CA . ASP A 1 104 ? -9.463 -16.606 33.838 1.00 75.75 104 ASP A CA 1
ATOM 783 C C . ASP A 1 104 ? -10.105 -15.554 32.913 1.00 75.75 104 ASP A C 1
ATOM 785 O O . ASP A 1 104 ? -11.295 -15.269 32.998 1.00 75.75 104 ASP A O 1
ATOM 789 N N . PHE A 1 105 ? -9.341 -15.048 31.938 1.00 75.00 105 PHE A N 1
ATOM 790 C CA . PHE A 1 105 ? -9.831 -14.100 30.935 1.00 75.00 105 PHE A CA 1
ATOM 791 C C . PHE A 1 105 ? -10.873 -14.705 29.977 1.00 75.00 105 PHE A C 1
ATOM 793 O O . PHE A 1 105 ? -11.864 -14.060 29.643 1.00 75.00 105 PHE A O 1
ATOM 800 N N . ILE A 1 106 ? -10.680 -15.957 29.543 1.00 80.94 106 ILE A N 1
ATOM 801 C CA . ILE A 1 106 ? -11.658 -16.659 28.694 1.00 80.94 106 ILE A CA 1
ATOM 802 C C . ILE A 1 106 ? -12.948 -16.950 29.474 1.00 80.94 106 ILE A C 1
ATOM 804 O O . ILE A 1 106 ? -14.024 -16.961 28.881 1.00 80.94 106 ILE A O 1
ATOM 808 N N . GLU A 1 107 ? -12.853 -17.206 30.779 1.00 77.00 107 GLU A N 1
ATOM 809 C CA . GLU A 1 107 ? -14.013 -17.442 31.642 1.00 77.00 107 GLU A CA 1
ATOM 810 C C . GLU A 1 107 ? -14.820 -16.159 31.872 1.00 77.00 107 GLU A C 1
ATOM 812 O O . GLU A 1 107 ? -16.039 -16.175 31.714 1.00 77.00 107 GLU A O 1
ATOM 817 N N . ALA A 1 108 ? -14.143 -15.033 32.110 1.00 72.62 108 ALA A N 1
ATOM 818 C CA . ALA A 1 108 ? -14.776 -13.719 32.204 1.00 72.62 108 ALA A CA 1
ATOM 819 C C . ALA A 1 108 ? -15.467 -13.289 30.893 1.00 72.62 108 ALA A C 1
ATOM 821 O O . ALA A 1 108 ? -16.544 -12.709 30.934 1.00 72.62 108 ALA A O 1
ATOM 822 N N . LEU A 1 109 ? -14.890 -13.609 29.726 1.00 72.75 109 LEU A N 1
ATOM 823 C CA . LEU A 1 109 ? -15.452 -13.269 28.405 1.00 72.75 109 LEU A CA 1
ATOM 824 C C . LEU A 1 109 ? -16.694 -14.078 27.996 1.00 72.75 109 LEU A C 1
ATOM 826 O O . LEU A 1 109 ? -17.365 -13.709 27.034 1.00 72.75 109 LEU A O 1
ATOM 830 N N . LYS A 1 110 ? -16.969 -15.211 28.650 1.00 70.31 110 LYS A N 1
ATOM 831 C CA . LYS A 1 110 ? -18.144 -16.057 28.358 1.00 70.31 110 LYS A CA 1
ATOM 832 C C . LYS A 1 110 ? -19.385 -15.671 29.162 1.00 70.31 110 LYS A C 1
ATOM 834 O O . LYS A 1 110 ? -20.450 -16.231 28.898 1.00 70.31 110 LYS A O 1
ATOM 839 N N . ARG A 1 111 ? -19.213 -14.824 30.174 1.00 57.69 111 ARG A N 1
ATOM 840 C CA . ARG A 1 111 ? -20.273 -14.350 31.058 1.00 57.69 111 ARG A CA 1
ATOM 841 C C . ARG A 1 111 ? -21.084 -13.253 30.380 1.00 57.69 111 ARG A C 1
ATOM 843 O O . ARG A 1 111 ? -22.307 -13.238 30.632 1.00 57.69 111 ARG A O 1
#

Organism: NCBI:txid192012

Sequence (111 aa):
MFSNEDNIVDDIGLNASGTASTPTRAEVRGGRKKPFPQKKVGRARPPLRPEGGIVFGLKRHDWSAKINKKEKRLAILTALAGAAVNGIMVEEFGDEVGKPSTKDFIEALKR

pLDDT: mean 77.7, std 11.16, range [40.34, 91.0]

Radius of gyration: 29.24 Å; chains: 1; bounding box: 56×32×83 Å

Foldseek 3Di:
DPDLVVVVVLVVLQPDQLPDDWDAQVRDPDDPDQPDDCDDPPDDNDDDDPPGTDDDGRDRDHSDDDDDPVSVVVSVVVVVVVVVVVDDDDPDPPPDDPDPDPVVVVVVVVD

InterPro domains:
  IPR002136 Large ribosomal subunit protein uL4 [PF00573] (17-110)
  IPR013005 Large ribosomal subunit protein uL4-like [PTHR10746] (17-111)
  IPR023574 Large ribosomal subunit protein uL4 domain superfamily [G3DSA:3.40.1370.10] (14-111)
  IPR023574 Large ribosomal subunit protein uL4 domain superfamily [SSF52166] (17-111)